Protein AF-A0A942LE30-F1 (afdb_monomer_lite)

Foldseek 3Di:
DLVLVLVVVVQVVCQQPQDPVRDHNDRCNVVSCVVVVHDPVRVVVVVVVVVVPPVSVVVSVVSSVVVNVVVVVVVVVVVVVVVVVVVVVVVVVPDDPDDPDPPPDDDPPPDDD

Structure (mmCIF, N/CA/C/O backbone):
data_AF-A0A942LE30-F1
#
_entry.id   AF-A0A942LE30-F1
#
loop_
_atom_site.group_PDB
_atom_site.id
_atom_site.type_symbol
_atom_site.label_atom_id
_atom_site.label_alt_id
_atom_site.label_comp_id
_atom_site.label_asym_id
_atom_site.label_entity_id
_atom_site.label_seq_id
_atom_site.pdbx_PDB_ins_code
_atom_site.Cartn_x
_atom_site.Cartn_y
_atom_site.Cartn_z
_atom_site.occupancy
_atom_site.B_iso_or_equiv
_atom_site.auth_seq_id
_atom_site.auth_comp_id
_atom_site.auth_asym_id
_atom_site.auth_atom_id
_atom_site.pdbx_PDB_model_num
ATOM 1 N N . MET A 1 1 ? 3.021 1.577 -11.793 1.00 94.12 1 MET A N 1
ATOM 2 C CA . MET A 1 1 ? 4.030 1.083 -10.826 1.00 94.12 1 MET A CA 1
ATOM 3 C C . MET A 1 1 ? 3.800 1.600 -9.405 1.00 94.12 1 MET A C 1
ATOM 5 O O . MET A 1 1 ? 3.646 0.780 -8.513 1.00 94.12 1 MET A O 1
ATOM 9 N N . ALA A 1 2 ? 3.731 2.919 -9.168 1.00 96.88 2 ALA A N 1
ATOM 10 C CA . ALA A 1 2 ? 3.576 3.471 -7.811 1.00 96.88 2 ALA A CA 1
ATOM 11 C C . ALA A 1 2 ? 2.352 2.931 -7.036 1.00 96.88 2 ALA A C 1
ATOM 13 O O . ALA A 1 2 ? 2.443 2.710 -5.831 1.00 96.88 2 ALA A O 1
ATOM 14 N N . ASP A 1 3 ? 1.212 2.699 -7.699 1.00 97.25 3 ASP A N 1
ATOM 15 C CA . ASP A 1 3 ? 0.020 2.110 -7.058 1.00 97.25 3 ASP A CA 1
ATOM 16 C C . ASP A 1 3 ? 0.282 0.689 -6.550 1.00 97.25 3 ASP A C 1
ATOM 18 O O . ASP A 1 3 ? 0.012 0.396 -5.388 1.00 97.25 3 ASP A O 1
ATOM 22 N N . ILE A 1 4 ? 0.887 -0.151 -7.396 1.00 97.38 4 ILE A N 1
ATOM 23 C CA . ILE A 1 4 ? 1.247 -1.536 -7.071 1.00 97.38 4 ILE A CA 1
ATOM 24 C C . ILE A 1 4 ? 2.187 -1.557 -5.866 1.00 97.38 4 ILE A C 1
ATOM 26 O O . ILE A 1 4 ? 1.895 -2.222 -4.879 1.00 97.38 4 ILE A O 1
ATOM 30 N N . LEU A 1 5 ? 3.275 -0.778 -5.904 1.00 97.69 5 LEU A N 1
ATOM 31 C CA . LEU A 1 5 ? 4.241 -0.723 -4.803 1.00 97.69 5 LEU A CA 1
ATOM 32 C C . LEU A 1 5 ? 3.601 -0.239 -3.498 1.00 97.69 5 LEU A C 1
ATOM 34 O O . LEU A 1 5 ? 3.871 -0.805 -2.445 1.00 97.69 5 LEU A O 1
ATOM 38 N N . THR A 1 6 ? 2.724 0.768 -3.559 1.00 98.25 6 THR A N 1
ATOM 39 C CA . THR A 1 6 ? 2.018 1.271 -2.369 1.00 98.25 6 THR A CA 1
ATOM 40 C C . THR A 1 6 ? 1.195 0.156 -1.718 1.00 98.25 6 THR A C 1
ATOM 42 O O . THR A 1 6 ? 1.289 -0.049 -0.510 1.00 98.25 6 THR A O 1
ATOM 45 N N . ASP A 1 7 ? 0.429 -0.596 -2.512 1.00 98.06 7 ASP A N 1
ATOM 46 C CA . ASP A 1 7 ? -0.375 -1.711 -2.004 1.00 98.06 7 ASP A CA 1
ATOM 47 C C . ASP A 1 7 ? 0.490 -2.882 -1.511 1.00 98.06 7 ASP A C 1
ATOM 49 O O . ASP A 1 7 ? 0.160 -3.485 -0.491 1.00 98.06 7 ASP A O 1
ATOM 53 N N . MET A 1 8 ? 1.618 -3.171 -2.170 1.00 97.56 8 MET A N 1
ATOM 54 C CA . MET A 1 8 ? 2.583 -4.178 -1.706 1.00 97.56 8 MET A CA 1
ATOM 55 C C . MET A 1 8 ? 3.175 -3.823 -0.338 1.00 97.56 8 MET A C 1
ATOM 57 O O . MET A 1 8 ? 3.236 -4.679 0.540 1.00 97.56 8 MET A O 1
ATOM 61 N N . TYR A 1 9 ? 3.561 -2.562 -0.112 1.00 97.50 9 TYR A N 1
ATOM 62 C CA . TYR A 1 9 ? 4.061 -2.124 1.198 1.00 97.50 9 TYR A CA 1
ATOM 63 C C . TYR A 1 9 ? 2.996 -2.234 2.293 1.00 97.50 9 TYR A C 1
ATOM 65 O O . TYR A 1 9 ? 3.309 -2.604 3.426 1.00 97.50 9 TYR A O 1
ATOM 73 N N . ILE A 1 10 ? 1.733 -1.947 1.966 1.00 97.06 10 ILE A N 1
ATOM 74 C CA . ILE A 1 10 ? 0.614 -2.128 2.898 1.00 97.06 10 ILE A CA 1
ATOM 75 C C . ILE A 1 10 ? 0.416 -3.616 3.213 1.00 97.06 10 ILE A C 1
ATOM 77 O O . ILE A 1 10 ? 0.265 -3.969 4.382 1.00 97.06 10 ILE A O 1
ATOM 81 N N . ALA A 1 11 ? 0.443 -4.480 2.195 1.00 96.81 11 ALA A N 1
ATOM 82 C CA . ALA A 1 11 ? 0.317 -5.927 2.346 1.00 96.81 11 ALA A CA 1
ATOM 83 C C . ALA A 1 11 ? 1.429 -6.509 3.234 1.00 96.81 11 ALA A C 1
ATOM 85 O O . ALA A 1 11 ? 1.139 -7.260 4.168 1.00 96.81 11 ALA A O 1
ATOM 86 N N . GLU A 1 12 ? 2.679 -6.101 3.006 1.00 95.75 12 GLU A N 1
ATOM 87 C CA . GLU A 1 12 ? 3.822 -6.544 3.807 1.00 95.75 12 GLU A CA 1
ATOM 88 C C . GLU A 1 12 ? 3.728 -6.041 5.256 1.00 95.75 12 GLU A C 1
ATOM 90 O O . GLU A 1 12 ? 3.902 -6.811 6.199 1.00 95.75 12 GLU A O 1
ATOM 95 N N . GLY A 1 13 ? 3.359 -4.773 5.469 1.00 93.81 13 GLY A N 1
ATOM 96 C CA . GLY A 1 13 ? 3.164 -4.228 6.817 1.00 93.81 13 GLY A CA 1
ATOM 97 C C . GLY A 1 13 ? 2.039 -4.928 7.592 1.00 93.81 13 GLY A C 1
ATOM 98 O O . GLY A 1 13 ? 2.181 -5.217 8.787 1.00 93.81 13 GLY A O 1
ATOM 99 N N . ALA A 1 14 ? 0.940 -5.261 6.908 1.00 94.31 14 ALA A N 1
ATOM 100 C CA . ALA A 1 14 ? -0.220 -5.935 7.492 1.00 94.31 14 ALA A CA 1
ATOM 101 C C . ALA A 1 14 ? 0.098 -7.350 7.996 1.00 94.31 14 ALA A C 1
ATOM 103 O O . ALA A 1 14 ? -0.546 -7.828 8.930 1.00 94.31 14 ALA A O 1
ATOM 104 N N . ARG A 1 15 ? 1.121 -8.003 7.439 1.00 93.56 15 ARG A N 1
ATOM 105 C CA . ARG A 1 15 ? 1.536 -9.369 7.784 1.00 93.56 15 ARG A CA 1
ATOM 106 C C . ARG A 1 15 ? 1.912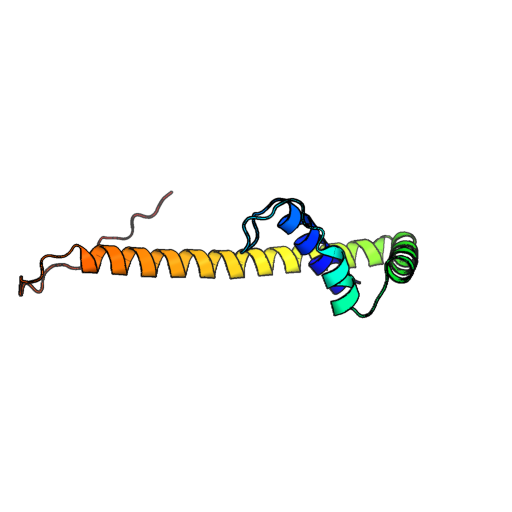 -9.540 9.263 1.00 93.56 15 ARG A C 1
ATOM 108 O O . ARG A 1 15 ? 1.738 -10.616 9.835 1.00 93.56 15 ARG A O 1
ATOM 115 N N . SER A 1 16 ? 2.384 -8.471 9.906 1.00 90.62 16 SER A N 1
ATOM 116 C CA . SER A 1 16 ? 2.763 -8.454 11.330 1.00 90.62 16 SER A CA 1
ATOM 117 C C . SER A 1 16 ? 1.584 -8.245 12.305 1.00 90.62 16 SER A C 1
ATOM 119 O O . SER A 1 16 ? 1.710 -8.492 13.516 1.00 90.62 16 SER A O 1
ATOM 121 N N . VAL A 1 17 ? 0.427 -7.821 11.789 1.00 91.50 17 VAL A N 1
ATOM 122 C CA . VAL A 1 17 ? -0.754 -7.406 12.559 1.00 91.50 17 VAL A CA 1
ATOM 123 C C . VAL A 1 17 ? -1.816 -8.506 12.535 1.00 91.50 17 VAL A C 1
ATOM 125 O O . VAL A 1 17 ? -2.003 -9.184 11.529 1.00 91.50 17 VAL A O 1
ATOM 128 N N . ASN A 1 18 ? -2.526 -8.684 13.653 1.00 93.06 18 ASN A N 1
ATOM 129 C CA . ASN A 1 18 ? -3.655 -9.610 13.716 1.00 93.06 18 ASN A CA 1
ATOM 130 C C . ASN A 1 18 ? -4.767 -9.151 12.769 1.00 93.06 18 ASN A C 1
ATOM 132 O O . ASN A 1 18 ? -5.234 -8.012 12.861 1.00 93.06 18 ASN A O 1
ATOM 136 N N . ASN A 1 19 ? -5.240 -10.048 11.911 1.00 92.44 19 ASN A N 1
ATOM 137 C CA . ASN A 1 19 ? -6.443 -9.785 11.130 1.00 92.44 19 ASN A CA 1
ATOM 138 C C . ASN A 1 19 ? -7.716 -9.969 11.983 1.00 92.44 19 ASN A C 1
ATOM 140 O O . ASN A 1 19 ? -7.665 -10.262 13.180 1.00 92.44 19 ASN A O 1
ATOM 144 N N . LYS A 1 20 ? -8.891 -9.810 11.362 1.00 92.56 20 LYS A N 1
ATOM 145 C CA . LYS A 1 20 ? -10.191 -9.974 12.043 1.00 92.56 20 LYS A CA 1
ATOM 146 C C . LYS A 1 20 ? -10.416 -11.385 12.608 1.00 92.56 20 LYS A C 1
ATOM 148 O O . LYS A 1 20 ? -11.219 -11.535 13.521 1.00 92.56 20 LYS A O 1
ATOM 153 N N . ASN A 1 21 ? -9.696 -12.378 12.091 1.00 93.81 21 ASN A N 1
ATOM 154 C CA . ASN A 1 21 ? -9.730 -13.772 12.526 1.00 93.81 21 ASN A CA 1
ATOM 155 C C . ASN A 1 21 ? -8.617 -14.096 13.541 1.00 93.81 21 ASN A C 1
ATOM 157 O O . ASN A 1 21 ? -8.447 -15.256 13.897 1.00 93.81 21 ASN A O 1
ATOM 161 N N . LEU A 1 22 ? -7.871 -13.087 14.019 1.00 92.94 22 LEU A N 1
ATOM 162 C CA . LEU A 1 22 ? -6.722 -13.223 14.928 1.00 92.94 22 LEU A CA 1
ATOM 163 C C . LEU A 1 22 ? -5.530 -13.991 14.333 1.00 92.94 22 LEU A C 1
ATOM 165 O O . LEU A 1 22 ? -4.664 -14.470 15.065 1.00 92.94 22 LEU A O 1
ATOM 169 N N . GLU A 1 23 ? -5.452 -14.068 13.008 1.00 93.06 23 GLU A N 1
ATOM 170 C CA . GLU A 1 23 ? -4.339 -14.696 12.303 1.00 93.06 23 GLU A CA 1
ATOM 171 C C . GLU A 1 23 ? -3.198 -13.691 12.104 1.00 93.06 23 GLU A C 1
ATOM 173 O O . GLU A 1 23 ? -3.426 -12.492 11.910 1.00 93.06 23 GLU A O 1
ATOM 178 N N . ARG A 1 24 ? -1.961 -14.198 12.126 1.00 90.56 24 ARG A N 1
ATOM 179 C CA . ARG A 1 24 ? -0.719 -13.445 11.881 1.00 90.56 24 ARG A CA 1
ATOM 180 C C . ARG A 1 24 ? 0.072 -14.102 10.766 1.00 90.56 24 ARG A C 1
ATOM 182 O O . ARG A 1 24 ? -0.128 -15.279 10.483 1.00 90.56 24 ARG A O 1
ATOM 189 N N . LEU A 1 25 ? 1.014 -13.357 10.189 1.00 91.81 25 LEU A N 1
ATOM 190 C CA . LEU A 1 25 ? 1.919 -13.834 9.139 1.00 91.81 25 LEU A CA 1
ATOM 191 C C . LEU A 1 25 ? 1.201 -14.284 7.856 1.00 91.81 25 LEU A C 1
ATOM 193 O O . LEU A 1 25 ? 1.796 -14.978 7.034 1.00 91.81 25 LEU A O 1
ATOM 197 N N . VAL A 1 26 ? -0.049 -13.848 7.671 1.00 94.12 26 VAL A N 1
ATOM 198 C CA . VAL A 1 26 ? -0.840 -14.088 6.461 1.00 94.12 26 VAL A CA 1
ATOM 199 C C . VAL A 1 26 ? -0.213 -13.334 5.294 1.00 94.12 26 VAL A C 1
ATOM 201 O O . VAL A 1 26 ? 0.067 -12.140 5.402 1.00 94.12 26 VAL A O 1
ATOM 204 N N . ASP A 1 27 ? 0.010 -14.035 4.186 1.00 94.81 27 ASP A N 1
ATOM 205 C CA . ASP A 1 27 ? 0.486 -13.420 2.954 1.00 94.81 27 ASP A CA 1
ATOM 206 C C . ASP A 1 27 ? -0.668 -12.726 2.219 1.00 94.81 27 ASP A C 1
ATOM 208 O O . ASP A 1 27 ? -1.631 -13.363 1.790 1.00 94.81 27 ASP A O 1
ATOM 212 N N . TYR A 1 28 ? -0.558 -11.406 2.082 1.00 96.56 28 TYR A N 1
ATOM 213 C CA . TYR A 1 28 ? -1.535 -10.567 1.391 1.00 96.56 28 TYR A CA 1
ATOM 214 C C . TYR A 1 28 ? -1.096 -10.170 -0.024 1.00 96.56 28 TYR A C 1
ATOM 216 O O . TYR A 1 28 ? -1.867 -9.518 -0.730 1.00 96.56 28 TYR A O 1
ATOM 224 N N . MET A 1 29 ? 0.095 -10.575 -0.477 1.00 96.56 29 MET A N 1
ATOM 225 C CA . MET A 1 29 ? 0.568 -10.309 -1.840 1.00 96.56 29 MET A CA 1
ATOM 226 C C . MET A 1 29 ? -0.382 -10.827 -2.932 1.00 96.56 29 MET A C 1
ATOM 228 O O . MET A 1 29 ? -0.603 -10.087 -3.895 1.00 96.56 29 MET A O 1
ATOM 232 N N . PRO A 1 30 ? -1.032 -12.006 -2.791 1.00 97.00 30 PRO A N 1
ATOM 233 C CA . PRO A 1 30 ? -2.026 -12.460 -3.764 1.00 97.00 30 PRO A CA 1
ATOM 234 C C . PRO A 1 30 ? -3.173 -11.464 -3.983 1.00 97.00 30 PRO A C 1
ATOM 236 O O . PRO A 1 30 ? -3.611 -11.287 -5.116 1.00 97.00 30 PRO A O 1
ATOM 239 N N . LEU A 1 31 ? -3.609 -10.751 -2.937 1.00 97.00 31 LEU A N 1
ATOM 240 C CA . LEU A 1 31 ? -4.665 -9.736 -3.054 1.00 97.00 31 LEU A CA 1
ATOM 241 C C . LEU A 1 31 ? -4.201 -8.515 -3.854 1.00 97.00 31 LEU A C 1
ATOM 243 O O . LEU A 1 31 ? -4.996 -7.882 -4.548 1.00 97.00 31 LEU A O 1
ATOM 247 N N . VAL A 1 32 ? -2.915 -8.168 -3.760 1.00 98.00 32 VAL A N 1
ATOM 248 C CA . VAL A 1 32 ? -2.328 -7.072 -4.540 1.00 98.00 32 VAL A CA 1
ATOM 249 C C . VAL A 1 32 ? -2.282 -7.450 -6.018 1.00 98.00 32 VAL A C 1
ATOM 251 O O . VAL A 1 32 ? -2.692 -6.661 -6.867 1.00 98.00 32 VAL A O 1
ATOM 254 N N . TYR A 1 33 ? -1.835 -8.667 -6.322 1.00 98.00 33 TYR A N 1
ATOM 255 C CA . TYR A 1 33 ? -1.804 -9.202 -7.682 1.00 98.00 33 TYR A CA 1
ATOM 256 C C . TYR A 1 33 ? -3.197 -9.256 -8.313 1.00 98.00 33 TYR A C 1
ATOM 258 O O . TY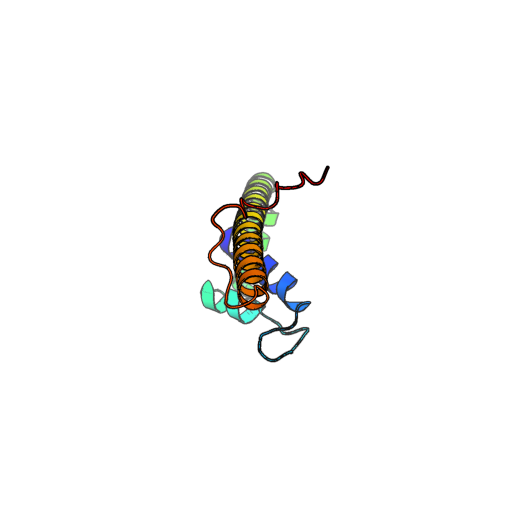R A 1 33 ? -3.391 -8.734 -9.411 1.00 98.00 33 TYR A O 1
ATOM 266 N N . GLU A 1 34 ? -4.187 -9.769 -7.580 1.00 98.19 34 GLU A N 1
ATOM 267 C CA . GLU A 1 34 ? -5.584 -9.795 -8.018 1.00 98.19 34 GLU A CA 1
ATOM 268 C C . GLU A 1 34 ? -6.127 -8.384 -8.290 1.00 98.19 34 GLU A C 1
ATOM 270 O O . GLU A 1 34 ? -6.684 -8.125 -9.358 1.00 98.19 34 GLU A O 1
ATOM 275 N N . LYS A 1 35 ? -5.906 -7.439 -7.364 1.00 98.25 35 LYS A N 1
ATOM 276 C CA . LYS A 1 35 ? -6.370 -6.048 -7.492 1.00 98.25 35 LYS A CA 1
ATOM 277 C C . LYS A 1 35 ? -5.816 -5.352 -8.737 1.00 98.25 35 LYS A C 1
ATOM 279 O O . LYS A 1 35 ? -6.539 -4.588 -9.375 1.00 98.25 35 LYS A O 1
ATOM 284 N N . HIS A 1 36 ? -4.543 -5.580 -9.055 1.00 97.69 36 HIS A N 1
ATOM 285 C CA . HIS A 1 36 ? -3.858 -4.934 -10.181 1.00 97.69 36 HIS A CA 1
ATOM 286 C C . HIS A 1 36 ? -3.891 -5.754 -11.473 1.00 97.69 36 HIS A C 1
ATOM 288 O O . HIS A 1 36 ? -3.391 -5.273 -12.484 1.00 97.69 36 HIS A O 1
ATOM 294 N N . GLN A 1 37 ? -4.499 -6.945 -11.459 1.00 97.81 37 GLN A N 1
ATOM 295 C CA . GLN A 1 37 ? -4.573 -7.864 -12.603 1.00 97.81 37 GLN A CA 1
ATOM 296 C C . GLN A 1 37 ? -3.191 -8.219 -13.175 1.00 97.81 37 GLN A C 1
ATOM 298 O O . GLN A 1 37 ? -3.015 -8.348 -14.385 1.00 97.81 37 GLN A O 1
ATOM 303 N N . ILE A 1 38 ? -2.209 -8.373 -12.288 1.00 97.31 38 ILE A N 1
ATOM 304 C CA . ILE A 1 38 ? -0.840 -8.773 -12.624 1.00 97.31 38 ILE A CA 1
ATOM 305 C C . ILE A 1 38 ? -0.487 -10.056 -11.881 1.00 97.31 38 ILE A C 1
ATOM 307 O O . ILE A 1 38 ? -1.128 -10.410 -10.896 1.00 97.31 38 ILE A O 1
ATOM 311 N N . ASP A 1 39 ? 0.580 -10.713 -12.307 1.00 97.31 39 ASP A N 1
ATOM 312 C CA . ASP A 1 39 ? 1.209 -11.796 -11.558 1.00 97.31 39 ASP A CA 1
ATOM 313 C C . ASP A 1 39 ? 2.621 -11.400 -11.086 1.00 97.31 39 ASP A C 1
ATOM 315 O O . ASP A 1 39 ? 3.106 -10.284 -11.310 1.00 97.31 39 ASP A O 1
ATOM 319 N N . SER A 1 40 ? 3.283 -12.323 -10.390 1.00 96.25 40 SER A N 1
ATOM 320 C CA . SER A 1 40 ? 4.632 -12.112 -9.865 1.00 96.25 40 SER A CA 1
ATOM 321 C C . SER A 1 40 ? 5.689 -11.950 -10.961 1.00 96.25 40 SER A C 1
ATOM 323 O O . SER A 1 40 ? 6.657 -11.217 -10.751 1.00 96.25 40 SER A O 1
ATOM 325 N N . VAL A 1 41 ? 5.509 -12.584 -12.125 1.00 97.56 41 VAL A N 1
ATOM 326 C CA . VAL A 1 41 ? 6.440 -12.506 -13.260 1.00 97.56 41 VAL A CA 1
ATOM 327 C C . VAL A 1 41 ? 6.324 -11.141 -13.928 1.00 97.56 41 VAL A C 1
ATOM 329 O O . VAL A 1 41 ? 7.324 -10.438 -14.055 1.00 97.56 41 VAL A O 1
ATOM 332 N N . GLN A 1 42 ? 5.103 -10.705 -14.239 1.00 96.44 42 GLN A N 1
ATOM 333 C CA . GLN A 1 42 ? 4.818 -9.377 -14.786 1.00 96.44 42 GLN A CA 1
ATOM 334 C C . GLN A 1 42 ? 5.327 -8.262 -13.862 1.00 96.44 42 GLN A C 1
ATOM 336 O O . GLN A 1 42 ? 5.890 -7.261 -14.323 1.00 96.44 42 GLN A O 1
ATOM 341 N N . PHE A 1 43 ? 5.171 -8.434 -12.542 1.00 96.75 43 PHE A N 1
ATOM 342 C CA . PHE A 1 43 ? 5.749 -7.509 -11.573 1.00 96.75 43 PHE A CA 1
ATOM 343 C C . PHE A 1 43 ? 7.279 -7.507 -11.631 1.00 96.75 43 PHE A C 1
ATOM 345 O O . PHE A 1 43 ? 7.872 -6.430 -11.673 1.00 96.75 43 PHE A O 1
ATOM 352 N N . ALA A 1 44 ? 7.924 -8.676 -11.642 1.00 96.75 44 ALA A N 1
ATOM 353 C CA . ALA A 1 44 ? 9.381 -8.778 -11.678 1.00 96.75 44 ALA A CA 1
ATOM 354 C C . ALA A 1 44 ? 9.974 -8.124 -12.937 1.00 96.75 44 ALA A C 1
ATOM 356 O O . ALA A 1 44 ? 10.950 -7.380 -12.832 1.00 96.75 44 ALA A O 1
ATOM 357 N N . GLU A 1 45 ? 9.353 -8.329 -14.098 1.00 96.38 45 GLU A N 1
ATOM 358 C CA . GLU A 1 45 ? 9.747 -7.698 -15.363 1.00 96.38 45 GLU A CA 1
ATOM 359 C C . GLU A 1 45 ? 9.590 -6.174 -15.315 1.00 96.38 45 GLU A C 1
ATOM 361 O O . GLU A 1 45 ? 10.514 -5.435 -15.663 1.00 96.38 45 GLU A O 1
ATOM 366 N N . SER A 1 46 ? 8.451 -5.688 -14.813 1.00 94.75 46 SER A N 1
ATOM 367 C CA . SER A 1 46 ? 8.207 -4.251 -14.642 1.00 94.75 46 SER A CA 1
ATOM 368 C C . SER A 1 46 ? 9.204 -3.627 -13.664 1.00 94.75 46 SER A C 1
ATOM 370 O O . SER A 1 46 ? 9.774 -2.569 -13.926 1.00 94.75 46 SER A O 1
ATOM 372 N N . ASN A 1 47 ? 9.448 -4.297 -12.538 1.00 94.69 47 ASN A N 1
ATOM 373 C CA . ASN A 1 47 ? 10.413 -3.876 -11.533 1.00 94.69 47 ASN A CA 1
ATOM 374 C C . ASN A 1 47 ? 11.828 -3.815 -12.120 1.00 94.69 47 ASN A C 1
ATOM 376 O O . ASN A 1 47 ? 12.542 -2.839 -11.908 1.00 94.69 47 ASN A O 1
ATOM 380 N N . PHE A 1 48 ? 12.226 -4.816 -12.906 1.00 95.38 48 PHE A N 1
ATOM 381 C CA . PHE A 1 48 ? 13.502 -4.812 -13.615 1.00 95.38 48 PHE A CA 1
ATOM 382 C C . PHE A 1 48 ? 13.611 -3.629 -14.585 1.00 95.38 48 PHE A C 1
ATOM 384 O O . PHE A 1 48 ? 14.603 -2.903 -14.540 1.00 95.38 48 PHE A O 1
ATOM 391 N N . TYR A 1 49 ? 12.578 -3.374 -15.395 1.00 94.31 49 TYR A N 1
ATOM 392 C CA . TYR A 1 49 ? 12.550 -2.244 -16.326 1.00 94.31 49 TYR A CA 1
ATOM 393 C C . TYR A 1 49 ? 12.812 -0.908 -15.619 1.00 94.31 49 TYR A C 1
ATOM 395 O O . TYR A 1 49 ? 13.702 -0.163 -16.035 1.00 94.31 49 TYR A O 1
ATOM 403 N N . TYR A 1 50 ? 12.105 -0.620 -14.522 1.00 92.19 50 TYR A N 1
ATOM 404 C CA . TYR A 1 50 ? 12.301 0.638 -13.799 1.00 92.19 50 TYR A CA 1
ATOM 405 C C . TYR A 1 50 ? 13.618 0.685 -13.011 1.00 92.19 50 TYR A C 1
ATOM 407 O O . TYR A 1 50 ? 14.230 1.745 -12.954 1.00 92.19 50 TYR A O 1
ATOM 415 N N . ASN A 1 51 ? 14.131 -0.439 -12.500 1.00 89.44 51 ASN A N 1
ATOM 416 C CA . ASN A 1 51 ? 15.445 -0.477 -11.838 1.00 89.44 51 ASN A CA 1
ATOM 417 C C . ASN A 1 51 ? 16.601 -0.051 -12.758 1.00 89.44 51 ASN A C 1
ATOM 419 O O . ASN A 1 51 ? 17.607 0.466 -12.279 1.00 89.44 51 ASN A O 1
ATOM 423 N N . THR A 1 52 ? 16.470 -0.232 -14.077 1.00 94.44 52 THR A N 1
ATOM 424 C CA . THR A 1 52 ? 17.475 0.256 -15.042 1.00 94.44 52 THR A CA 1
ATOM 425 C C . THR A 1 52 ? 17.413 1.770 -15.283 1.00 94.44 52 THR A C 1
ATOM 427 O O . THR A 1 52 ? 18.313 2.326 -15.911 1.00 94.44 52 THR A O 1
ATOM 430 N N . ARG A 1 53 ? 16.373 2.451 -14.781 1.00 94.81 53 ARG A N 1
ATOM 431 C CA . ARG A 1 53 ? 16.113 3.887 -14.959 1.00 94.81 53 ARG A CA 1
ATOM 432 C C . ARG A 1 53 ? 15.974 4.567 -13.605 1.00 94.81 53 ARG A C 1
ATOM 434 O O . ARG A 1 53 ? 14.874 4.789 -13.107 1.00 94.81 53 ARG A O 1
ATOM 441 N N . ILE A 1 54 ? 17.121 4.887 -13.018 1.00 92.94 54 ILE A N 1
ATOM 442 C CA . ILE A 1 54 ? 17.225 5.347 -11.630 1.00 92.94 54 ILE A CA 1
ATOM 443 C C . ILE A 1 54 ? 16.347 6.580 -11.369 1.00 92.94 54 ILE A C 1
ATOM 445 O O . ILE A 1 54 ? 15.590 6.567 -10.403 1.00 92.94 54 ILE A O 1
ATOM 449 N N . ASP A 1 55 ? 16.377 7.590 -12.243 1.00 96.25 55 ASP A N 1
ATOM 450 C CA . ASP A 1 55 ? 15.614 8.835 -12.056 1.00 96.25 55 ASP A CA 1
ATOM 451 C C . ASP A 1 55 ? 14.091 8.590 -12.050 1.00 96.25 55 ASP A C 1
ATOM 453 O O . ASP A 1 55 ? 13.370 9.079 -11.175 1.00 96.25 55 ASP A O 1
ATOM 457 N N . ASP A 1 56 ? 13.600 7.771 -12.989 1.00 94.25 56 ASP A N 1
ATOM 458 C CA . ASP A 1 56 ? 12.187 7.372 -13.060 1.00 94.25 56 ASP A CA 1
ATOM 459 C C . ASP A 1 56 ? 11.783 6.597 -11.797 1.00 94.25 56 ASP A C 1
ATOM 461 O O . ASP A 1 56 ? 10.696 6.784 -11.240 1.00 94.25 56 ASP A O 1
ATOM 465 N N . TYR A 1 57 ? 12.667 5.717 -11.330 1.00 95.06 57 TYR A N 1
ATOM 466 C CA . TYR A 1 57 ? 12.410 4.873 -10.174 1.00 95.06 57 TYR A CA 1
ATOM 467 C C . TYR A 1 57 ? 12.426 5.657 -8.859 1.00 95.06 57 TYR A C 1
ATOM 469 O O . TYR A 1 57 ? 11.576 5.438 -7.994 1.00 95.06 57 TYR A O 1
ATOM 477 N N . GLU A 1 58 ? 13.317 6.640 -8.733 1.00 96.38 58 GLU A N 1
ATOM 478 C CA . GLU A 1 58 ? 13.331 7.577 -7.612 1.00 96.38 58 GLU A CA 1
ATOM 479 C C . GLU A 1 58 ? 12.020 8.374 -7.548 1.00 96.38 58 GLU A C 1
ATOM 481 O O . GLU A 1 58 ? 11.421 8.506 -6.476 1.00 96.38 58 GLU A O 1
ATOM 486 N N . ALA A 1 59 ? 11.527 8.862 -8.691 1.00 97.06 59 ALA A N 1
ATOM 487 C CA . ALA A 1 59 ? 10.244 9.558 -8.760 1.00 97.06 59 ALA A CA 1
ATOM 488 C C . ALA A 1 59 ? 9.081 8.653 -8.315 1.00 97.06 59 ALA A C 1
ATOM 490 O O . ALA A 1 59 ? 8.233 9.079 -7.524 1.00 97.06 59 ALA A O 1
ATOM 491 N N . ILE A 1 60 ? 9.071 7.388 -8.750 1.00 97.12 60 ILE A N 1
ATOM 492 C CA . ILE A 1 60 ? 8.080 6.393 -8.315 1.00 97.12 60 ILE A CA 1
ATOM 493 C C . ILE A 1 60 ? 8.124 6.209 -6.793 1.00 97.12 60 ILE A C 1
ATOM 495 O O . ILE A 1 60 ? 7.073 6.256 -6.151 1.00 97.12 60 ILE A O 1
ATOM 499 N N . TYR A 1 61 ? 9.305 6.047 -6.193 1.00 96.62 61 TYR A N 1
ATOM 500 C CA . TYR A 1 61 ? 9.420 5.887 -4.741 1.00 96.62 61 TYR A CA 1
ATOM 501 C C . TYR A 1 61 ? 8.992 7.126 -3.959 1.00 96.62 61 TYR A C 1
ATOM 503 O O . TYR A 1 61 ? 8.315 6.988 -2.940 1.00 96.62 61 TYR A O 1
ATOM 511 N N . LYS A 1 62 ? 9.303 8.332 -4.447 1.00 98.12 62 LYS A N 1
ATOM 512 C CA . LYS A 1 62 ? 8.804 9.581 -3.844 1.00 98.12 62 LYS A CA 1
ATOM 513 C C . LYS A 1 62 ? 7.275 9.625 -3.839 1.00 98.12 62 LYS A C 1
ATOM 515 O O . LYS A 1 62 ? 6.673 9.996 -2.831 1.00 98.12 62 LYS A O 1
ATOM 520 N N . MET A 1 63 ? 6.634 9.190 -4.927 1.00 98.19 63 MET A N 1
ATOM 521 C CA . MET A 1 63 ? 5.172 9.088 -4.988 1.00 98.19 63 MET A CA 1
ATOM 522 C C . MET A 1 63 ? 4.621 8.049 -4.002 1.00 98.19 63 MET A C 1
ATOM 524 O O . MET A 1 63 ? 3.600 8.303 -3.361 1.00 98.19 63 MET A O 1
ATOM 528 N N . VAL A 1 64 ? 5.276 6.890 -3.872 1.00 98.38 64 VAL A N 1
ATOM 529 C CA . VAL A 1 64 ? 4.892 5.840 -2.911 1.00 98.38 64 VAL A CA 1
ATOM 530 C C . VAL A 1 64 ? 4.980 6.362 -1.475 1.00 98.38 64 VAL A C 1
ATOM 532 O O . VAL A 1 64 ? 4.003 6.260 -0.734 1.00 98.38 64 VAL A O 1
ATOM 535 N N . ASP A 1 65 ? 6.097 6.988 -1.100 1.00 98.25 65 ASP A N 1
ATOM 536 C CA . ASP A 1 65 ? 6.295 7.581 0.230 1.00 98.25 65 ASP A CA 1
ATOM 537 C C . ASP A 1 65 ? 5.213 8.624 0.550 1.00 98.25 65 ASP A C 1
ATOM 539 O O . ASP A 1 65 ? 4.556 8.557 1.594 1.00 98.25 65 ASP A O 1
ATOM 543 N N . GLN A 1 66 ? 4.941 9.539 -0.386 1.00 98.44 66 GLN A N 1
ATOM 544 C CA . GLN A 1 66 ? 3.905 10.553 -0.205 1.00 98.44 66 GLN A CA 1
ATOM 545 C C . GLN A 1 66 ? 2.515 9.929 -0.005 1.00 98.44 66 GLN A C 1
ATOM 547 O O . GLN A 1 66 ? 1.747 10.368 0.854 1.00 98.44 66 GLN A O 1
ATOM 552 N N . ARG A 1 67 ? 2.176 8.880 -0.762 1.00 98.25 67 ARG A N 1
ATOM 553 C CA . ARG A 1 67 ? 0.895 8.172 -0.623 1.00 98.25 67 ARG A CA 1
ATOM 554 C C . ARG A 1 67 ? 0.776 7.459 0.716 1.00 98.25 67 ARG A C 1
ATOM 556 O O . ARG A 1 67 ? -0.270 7.575 1.353 1.00 98.25 67 ARG A O 1
ATOM 563 N N . LEU A 1 68 ? 1.828 6.775 1.162 1.00 98.12 68 LEU A N 1
ATOM 564 C CA . LEU A 1 68 ? 1.847 6.104 2.462 1.00 98.12 68 LEU A CA 1
ATOM 565 C C . LEU A 1 68 ? 1.688 7.112 3.609 1.00 98.12 68 LEU A C 1
ATOM 567 O O . LEU A 1 68 ? 0.864 6.891 4.495 1.00 98.12 68 LEU A O 1
ATOM 571 N N . LYS A 1 69 ? 2.374 8.261 3.553 1.00 98.19 69 LYS A N 1
ATOM 572 C CA . LYS A 1 69 ? 2.210 9.358 4.528 1.00 98.19 69 LYS A CA 1
ATOM 573 C C . LYS A 1 69 ? 0.786 9.918 4.546 1.00 98.19 69 LYS A C 1
ATOM 575 O O . LYS A 1 69 ? 0.208 10.124 5.616 1.00 98.19 69 LYS A O 1
ATOM 580 N N . ASN A 1 70 ? 0.184 10.119 3.377 1.00 98.00 70 ASN A N 1
ATOM 581 C CA . ASN A 1 70 ? -1.196 10.598 3.271 1.00 98.00 70 ASN A CA 1
ATOM 582 C C . ASN A 1 70 ? -2.207 9.576 3.813 1.00 98.00 70 ASN A C 1
ATOM 584 O O . ASN A 1 70 ? -3.160 9.944 4.498 1.00 98.00 70 ASN A O 1
ATOM 588 N N . LEU A 1 71 ? -2.005 8.284 3.539 1.00 97.31 71 LEU A N 1
ATOM 589 C CA . LEU A 1 71 ? -2.840 7.222 4.100 1.00 97.31 71 LEU A CA 1
ATOM 590 C C . LEU A 1 71 ? -2.683 7.148 5.618 1.00 97.31 71 LEU A C 1
ATOM 592 O O . LEU A 1 71 ? -3.687 7.093 6.326 1.00 97.31 71 LEU A O 1
ATOM 596 N N . HIS A 1 72 ? -1.451 7.207 6.121 1.00 96.06 72 HIS A N 1
ATOM 597 C CA . HIS A 1 72 ? -1.173 7.188 7.552 1.00 96.06 72 HIS A CA 1
ATOM 598 C C . HIS A 1 72 ? -1.879 8.338 8.279 1.00 96.06 72 HIS A C 1
ATOM 600 O O . HIS A 1 72 ? -2.656 8.088 9.195 1.00 96.06 72 HIS A O 1
ATOM 606 N N . THR A 1 73 ? -1.704 9.581 7.819 1.00 97.88 73 THR A N 1
ATOM 607 C CA . THR A 1 73 ? -2.366 10.754 8.421 1.00 97.88 73 THR A CA 1
ATOM 608 C C . THR A 1 73 ? -3.893 10.656 8.349 1.00 97.88 73 THR A C 1
ATOM 610 O O . THR A 1 73 ? -4.592 10.938 9.327 1.00 97.88 73 THR A O 1
ATOM 613 N N . LYS A 1 74 ? -4.444 10.182 7.226 1.00 97.56 74 LYS A N 1
ATOM 614 C CA . LYS A 1 74 ? -5.885 9.939 7.087 1.00 97.56 74 LYS A CA 1
ATOM 615 C C . LYS A 1 74 ? -6.397 8.931 8.119 1.00 97.56 74 LYS A C 1
ATOM 617 O O . LYS A 1 74 ? 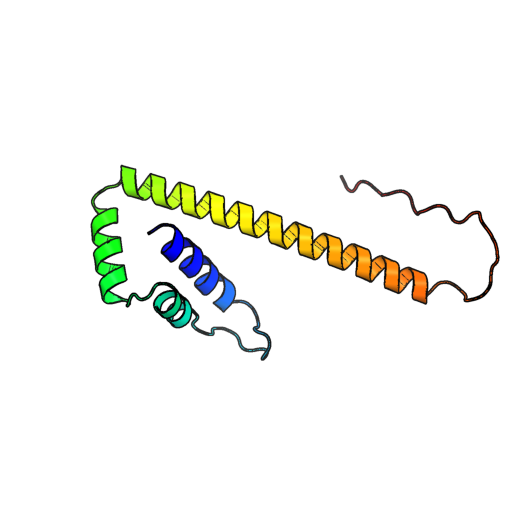-7.403 9.201 8.768 1.00 97.56 74 LYS A O 1
ATOM 622 N N . TYR A 1 75 ? -5.747 7.782 8.278 1.00 95.00 75 TYR A N 1
ATOM 623 C CA . TYR A 1 75 ? -6.217 6.763 9.220 1.00 95.00 75 TYR A CA 1
ATOM 624 C C . TYR A 1 75 ? -5.956 7.142 10.680 1.00 95.00 75 TYR A C 1
ATOM 626 O O . TYR A 1 75 ? -6.827 6.906 11.513 1.00 95.00 75 TYR A O 1
ATOM 634 N N . ASP A 1 76 ? -4.845 7.812 10.983 1.00 95.81 76 ASP A N 1
ATOM 635 C CA . ASP A 1 76 ? -4.552 8.332 12.322 1.00 95.81 76 ASP A CA 1
ATOM 636 C C . ASP A 1 76 ? -5.619 9.341 12.782 1.00 95.81 76 ASP A C 1
ATOM 638 O O . ASP A 1 76 ? -6.185 9.220 13.870 1.00 95.81 76 ASP A O 1
ATOM 642 N N . THR A 1 77 ? -6.009 10.280 11.912 1.00 95.75 77 THR A N 1
ATOM 643 C CA . THR A 1 77 ? -7.088 11.234 12.230 1.00 95.75 77 THR A CA 1
ATOM 644 C C . THR A 1 77 ? -8.445 10.553 12.429 1.00 95.75 77 THR A C 1
ATOM 646 O O . THR A 1 77 ? -9.220 10.977 13.290 1.00 95.75 77 THR A O 1
ATOM 649 N N . ILE A 1 78 ? -8.748 9.491 11.673 1.00 94.56 78 ILE A N 1
ATOM 650 C CA . ILE A 1 78 ? -9.974 8.698 11.850 1.00 94.56 78 ILE A CA 1
ATOM 651 C C . ILE A 1 78 ? -9.964 7.987 13.209 1.00 94.56 78 ILE A C 1
ATOM 653 O O . ILE A 1 78 ? -10.963 8.052 13.929 1.00 94.56 78 ILE A O 1
ATOM 657 N N . ILE A 1 79 ? -8.846 7.353 13.576 1.00 92.06 79 ILE A N 1
ATOM 658 C CA . ILE A 1 79 ? -8.685 6.641 14.852 1.00 92.06 79 ILE A CA 1
ATOM 659 C C . ILE A 1 79 ? -8.833 7.616 16.025 1.00 92.06 79 ILE A C 1
ATOM 661 O O . ILE A 1 79 ? -9.692 7.414 16.882 1.00 92.06 79 ILE A O 1
ATOM 665 N N . LYS A 1 80 ? -8.108 8.742 16.009 1.00 92.88 80 LYS A N 1
ATOM 666 C CA . LYS A 1 80 ? -8.178 9.774 17.061 1.00 92.88 80 LYS A CA 1
ATOM 667 C C . LYS A 1 80 ? -9.595 10.319 17.266 1.00 92.88 80 LYS A C 1
ATOM 669 O O . LYS A 1 80 ? -10.044 10.492 18.403 1.00 92.88 80 LYS A O 1
ATOM 674 N N . LYS A 1 81 ? -10.333 10.559 16.175 1.00 91.75 81 LYS A N 1
ATOM 675 C CA . LYS A 1 81 ? -11.739 10.997 16.235 1.00 91.75 81 LYS A CA 1
ATOM 676 C C . LYS A 1 81 ? -12.643 9.924 16.838 1.00 91.75 81 LYS A C 1
ATOM 678 O O . LYS A 1 81 ? -13.469 10.243 17.694 1.00 91.75 81 LYS A O 1
ATOM 683 N N . ALA A 1 82 ? -12.489 8.667 16.421 1.00 88.12 82 ALA A N 1
ATOM 684 C CA . ALA A 1 82 ? -13.252 7.554 16.977 1.00 88.12 82 ALA A CA 1
ATOM 685 C C . ALA A 1 82 ? -12.995 7.396 18.485 1.00 88.12 82 ALA A C 1
ATOM 687 O O . ALA A 1 82 ? -13.948 7.251 19.252 1.00 88.12 82 ALA A O 1
ATOM 688 N N . ASP A 1 83 ? -11.742 7.521 18.921 1.00 85.62 83 ASP A N 1
ATOM 689 C CA . ASP A 1 83 ? -11.366 7.449 20.333 1.00 85.62 83 ASP A CA 1
ATOM 690 C C . ASP A 1 83 ? -11.957 8.595 21.153 1.00 85.62 83 ASP A C 1
ATOM 692 O O . ASP A 1 83 ? -12.486 8.357 22.238 1.00 85.62 83 ASP A O 1
ATOM 696 N N . SER A 1 84 ? -11.954 9.828 20.635 1.00 86.12 84 SER A N 1
ATOM 697 C CA . SER A 1 84 ? -12.622 10.966 21.288 1.00 86.12 84 SER A CA 1
ATOM 698 C C . SER A 1 84 ? -14.134 10.735 21.454 1.00 86.12 84 SER A C 1
ATOM 700 O O . SER A 1 84 ? -14.699 10.919 22.538 1.00 86.12 84 SER A O 1
ATOM 702 N N . ILE A 1 85 ? -14.801 10.218 20.416 1.00 84.31 85 ILE A N 1
ATOM 703 C CA . ILE A 1 85 ? -16.230 9.875 20.471 1.00 84.31 85 ILE A CA 1
ATOM 704 C C . ILE A 1 85 ? -16.487 8.737 21.470 1.00 84.31 85 ILE A C 1
ATOM 706 O O . ILE A 1 85 ? -17.456 8.775 22.230 1.00 84.31 85 ILE A O 1
ATOM 710 N N . ASN A 1 86 ? -15.631 7.720 21.503 1.00 82.62 86 ASN A N 1
ATOM 711 C CA . ASN A 1 86 ? -15.773 6.605 22.434 1.00 82.62 86 ASN A CA 1
ATOM 712 C C . ASN A 1 86 ? -15.533 7.051 23.881 1.00 82.62 86 ASN A C 1
ATOM 714 O O . ASN A 1 86 ? -16.324 6.704 24.762 1.00 82.62 86 ASN A O 1
ATOM 718 N N . ARG A 1 87 ? -14.515 7.887 24.121 1.00 80.19 87 ARG A N 1
ATOM 719 C CA . ARG A 1 87 ? -14.256 8.518 25.421 1.00 80.19 87 ARG A CA 1
ATOM 720 C C . ARG A 1 87 ? -15.464 9.329 25.880 1.00 80.19 87 ARG A C 1
ATOM 722 O O . ARG A 1 87 ? -15.978 9.067 26.965 1.00 80.19 87 ARG A O 1
ATOM 729 N N . S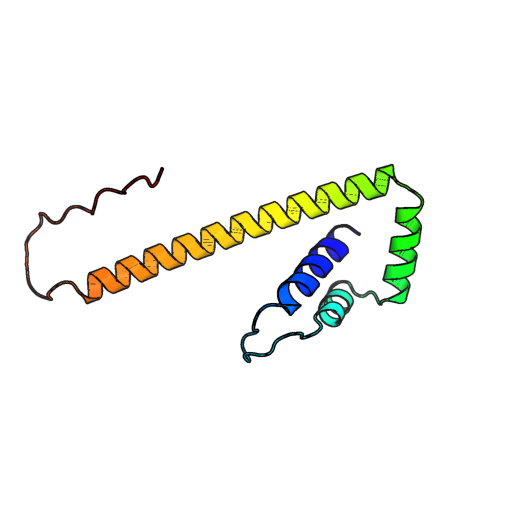ER A 1 88 ? -15.992 10.232 25.052 1.00 78.50 88 SER A N 1
ATOM 730 C CA . SER A 1 88 ? -17.164 11.050 25.414 1.00 78.50 88 SER A CA 1
ATOM 731 C C . SER A 1 88 ? -18.414 10.211 25.722 1.00 78.50 88 SER A C 1
ATOM 733 O O . SER A 1 88 ? -19.118 10.489 26.696 1.00 78.50 88 SER A O 1
ATOM 735 N N . LYS A 1 89 ? -18.665 9.125 24.975 1.00 79.31 89 LYS A N 1
ATOM 736 C CA . LYS A 1 89 ? -19.741 8.161 25.282 1.00 79.31 89 LYS A CA 1
ATOM 737 C C . LYS A 1 89 ? -19.538 7.477 26.635 1.00 79.31 89 LYS A C 1
ATOM 739 O O . LYS A 1 89 ? -20.500 7.345 27.394 1.00 79.31 89 LYS A O 1
ATOM 744 N N . LEU A 1 90 ? -18.311 7.054 26.950 1.00 74.62 90 LEU A N 1
ATOM 745 C CA . LEU A 1 90 ? -17.978 6.465 28.251 1.00 74.62 90 LEU A CA 1
ATOM 746 C C . LEU A 1 90 ? -18.177 7.475 29.389 1.00 74.62 90 LEU A C 1
ATOM 748 O O . LEU A 1 90 ? -18.800 7.119 30.388 1.00 74.62 90 LEU A O 1
ATOM 752 N N . TYR A 1 91 ? -17.732 8.726 29.224 1.00 72.94 91 TYR A N 1
ATOM 753 C CA . TYR A 1 91 ? -17.978 9.801 30.194 1.00 72.94 91 TYR A CA 1
ATOM 754 C C . TYR A 1 91 ? -19.476 10.024 30.412 1.00 72.94 91 TYR A C 1
ATOM 756 O O . TYR A 1 91 ? -19.934 9.987 31.550 1.00 72.94 91 TYR A O 1
ATOM 764 N N . ARG A 1 92 ? -20.269 10.148 29.339 1.00 70.12 92 ARG A N 1
ATOM 765 C CA . ARG A 1 92 ? -21.725 10.333 29.437 1.00 70.12 92 ARG A CA 1
ATOM 766 C C . ARG A 1 92 ? -22.430 9.164 30.126 1.00 70.12 92 ARG A C 1
ATOM 768 O O . ARG A 1 92 ? -23.370 9.391 30.876 1.00 70.12 92 ARG A O 1
ATOM 775 N N . LYS A 1 93 ? -21.976 7.924 29.909 1.00 71.38 93 LYS A N 1
ATOM 776 C CA . LYS A 1 93 ? -22.515 6.733 30.590 1.00 71.38 93 LYS A CA 1
ATOM 777 C C . LYS A 1 93 ? -22.192 6.716 32.091 1.00 71.38 93 LYS A C 1
ATOM 779 O O . LYS A 1 93 ? -22.944 6.123 32.856 1.00 71.38 93 LYS A O 1
ATOM 784 N N . ARG A 1 94 ? -21.079 7.337 32.499 1.00 70.38 94 ARG A N 1
ATOM 785 C CA . ARG A 1 94 ? -20.649 7.463 33.902 1.00 70.38 94 ARG A CA 1
ATOM 786 C C . ARG A 1 94 ? -21.273 8.664 34.623 1.00 70.38 94 ARG A C 1
ATOM 788 O O . ARG A 1 94 ? -21.175 8.724 35.844 1.00 70.38 94 ARG A O 1
ATOM 795 N N . LEU A 1 95 ? -21.894 9.607 33.906 1.00 62.94 95 LEU A N 1
ATOM 796 C CA . LEU A 1 95 ? -22.601 10.721 34.536 1.00 62.94 95 LEU A CA 1
ATOM 797 C C . LEU A 1 95 ? -23.836 10.195 35.295 1.00 62.94 95 LEU A C 1
ATOM 799 O O . LEU A 1 95 ? -24.606 9.414 34.725 1.00 62.94 95 LEU A O 1
ATOM 803 N N . PRO A 1 96 ? -24.042 10.608 36.562 1.00 63.41 96 PRO A N 1
ATOM 804 C CA . PRO A 1 96 ? -25.265 10.312 37.301 1.00 63.41 96 PRO A CA 1
ATOM 805 C C . PRO A 1 96 ? -26.487 10.763 36.499 1.00 63.41 96 PRO A C 1
ATOM 807 O O . PRO A 1 96 ? -26.477 11.830 35.889 1.00 63.41 96 PRO A O 1
ATOM 810 N N . LYS A 1 97 ? -27.540 9.941 36.477 1.00 59.94 97 LYS A N 1
ATOM 811 C CA . LYS A 1 97 ? -28.701 10.125 35.589 1.00 59.94 97 LYS A CA 1
ATOM 812 C C . LYS A 1 97 ? -29.614 11.293 35.983 1.00 59.94 97 LYS A C 1
ATOM 814 O O . LYS A 1 97 ? -30.607 11.522 35.304 1.00 59.94 97 LYS A O 1
ATOM 819 N N . ASP A 1 98 ? -29.278 12.010 37.049 1.00 61.78 98 ASP A N 1
ATOM 820 C CA . ASP A 1 98 ? -30.091 13.087 37.584 1.00 61.78 98 ASP A CA 1
ATOM 821 C C . ASP A 1 98 ? -29.193 14.168 38.198 1.00 61.78 98 ASP A C 1
ATOM 823 O O . ASP A 1 98 ? -28.631 14.001 39.279 1.00 61.78 98 ASP A O 1
ATOM 827 N N . SER A 1 99 ? -29.001 15.262 37.468 1.00 50.88 99 SER A N 1
ATOM 828 C CA . SER A 1 99 ? -28.629 16.557 38.038 1.00 50.88 99 SER A CA 1
ATOM 829 C C . SER A 1 99 ? -28.874 17.611 36.971 1.00 50.88 99 SER A C 1
ATOM 831 O O . SER A 1 99 ? -28.111 17.748 36.014 1.00 50.88 99 SER A O 1
ATOM 833 N N . ASN A 1 100 ? -29.978 18.326 37.125 1.00 54.34 100 ASN A N 1
ATOM 834 C CA . ASN A 1 100 ? -30.406 19.430 36.281 1.00 54.34 100 ASN A CA 1
ATOM 835 C C . ASN A 1 10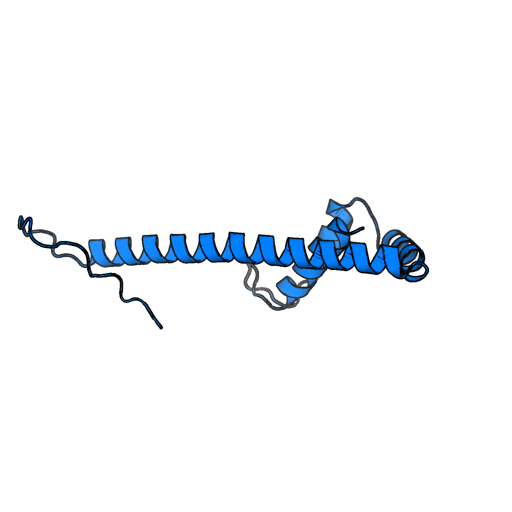0 ? -29.535 20.684 36.547 1.00 54.34 100 ASN A C 1
ATOM 837 O O . ASN A 1 100 ? -30.050 21.721 36.955 1.00 54.34 100 ASN A O 1
ATOM 841 N N . ASP A 1 101 ? -28.209 20.576 36.392 1.00 50.25 101 ASP A N 1
ATOM 842 C CA . ASP A 1 101 ? -27.255 21.663 36.654 1.00 50.25 101 ASP A CA 1
ATOM 843 C C . ASP A 1 101 ? -26.556 22.117 35.353 1.00 50.25 101 ASP A C 1
ATOM 845 O O . ASP A 1 101 ? -25.751 21.369 34.786 1.00 50.25 101 ASP A O 1
ATOM 849 N N . PRO A 1 102 ? -26.845 23.335 34.854 1.00 49.66 102 PRO A N 1
ATOM 850 C CA . PRO A 1 102 ? -26.299 23.850 33.600 1.00 49.66 102 PRO A CA 1
ATOM 851 C C . PRO A 1 102 ? -24.819 24.285 33.665 1.00 49.66 102 PRO A C 1
ATOM 853 O O . PRO A 1 102 ? -24.304 24.787 32.667 1.00 49.66 102 PRO A O 1
ATOM 856 N N . LYS A 1 103 ? -24.096 24.093 34.782 1.00 51.97 103 LYS A N 1
ATOM 857 C CA . LYS A 1 103 ? -22.676 24.489 34.926 1.00 51.97 103 LYS A CA 1
ATOM 858 C C . LYS A 1 103 ? -21.680 23.321 34.961 1.00 51.97 103 LYS A C 1
ATOM 860 O O . LYS A 1 103 ? -20.810 23.257 35.824 1.00 51.97 103 LYS A O 1
ATOM 865 N N . ARG A 1 104 ? -21.730 22.420 33.979 1.00 47.91 104 ARG A N 1
ATOM 866 C CA . ARG A 1 104 ? -20.607 21.508 33.669 1.00 47.91 104 ARG A CA 1
ATOM 867 C C . ARG A 1 104 ? -20.124 21.745 32.246 1.00 47.91 104 ARG A C 1
ATOM 869 O O . ARG A 1 104 ? -20.381 20.968 31.333 1.00 47.91 104 ARG A O 1
ATOM 876 N N . ILE A 1 105 ? -19.488 22.898 32.087 1.00 46.72 105 ILE A N 1
ATOM 877 C CA . ILE A 1 105 ? -18.774 23.311 30.883 1.00 46.72 105 ILE A CA 1
ATOM 878 C C . ILE A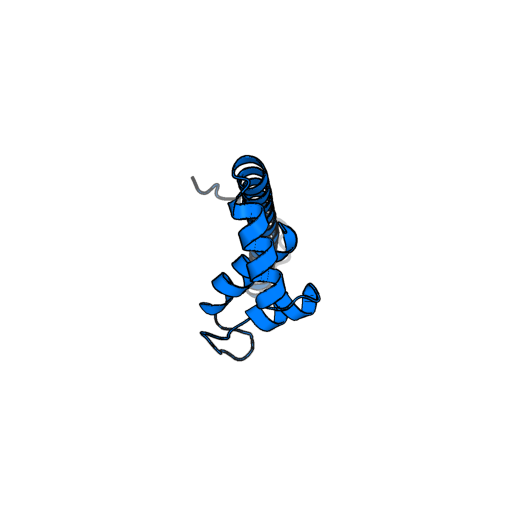 1 105 ? -17.538 22.406 30.760 1.00 46.72 105 ILE A C 1
ATOM 880 O O . ILE A 1 105 ? -16.942 22.035 31.768 1.00 46.72 105 ILE A O 1
ATOM 884 N N . TYR A 1 106 ? -17.278 21.974 29.529 1.00 48.09 106 TYR A N 1
ATOM 885 C CA . TYR A 1 106 ? -16.265 21.027 29.056 1.00 48.09 106 TYR A CA 1
ATOM 886 C C . TYR A 1 106 ? -14.946 21.019 29.853 1.00 48.09 106 TYR A C 1
ATOM 888 O O . TYR A 1 106 ? -14.486 22.090 30.241 1.00 48.09 106 TYR A O 1
ATOM 896 N N . PRO A 1 107 ? -14.304 19.850 30.067 1.00 45.72 107 PRO A N 1
ATOM 897 C CA . PRO A 1 107 ? -12.930 19.844 30.555 1.00 45.72 107 PRO A CA 1
ATOM 898 C C . PRO A 1 107 ? -12.053 20.547 29.514 1.00 45.72 107 PRO A C 1
ATOM 900 O O . PRO A 1 107 ? -12.127 20.211 28.330 1.00 45.72 107 PRO A O 1
ATOM 903 N N . GLU A 1 108 ? -11.306 21.556 29.962 1.00 50.94 108 GLU A N 1
ATOM 904 C CA . GLU A 1 108 ? -10.298 22.262 29.173 1.00 50.94 108 GLU A CA 1
ATOM 905 C C . GLU A 1 108 ? -9.380 21.230 28.512 1.00 50.94 108 GLU A C 1
ATOM 907 O O . GLU A 1 108 ? -8.936 20.276 29.152 1.00 50.94 108 GLU A O 1
ATOM 912 N N . GLU A 1 109 ? -9.185 21.374 27.202 1.00 45.12 109 GLU A N 1
ATOM 913 C CA . GLU A 1 109 ? -8.237 20.569 26.445 1.00 45.12 109 GLU A CA 1
ATOM 914 C C . GLU A 1 109 ? -6.847 20.818 27.048 1.00 45.12 109 GLU A C 1
ATOM 916 O O . GLU A 1 109 ? -6.279 21.893 26.869 1.00 45.12 109 GLU A O 1
ATOM 921 N N . GLU A 1 110 ? -6.319 19.857 27.813 1.00 43.78 110 GLU A N 1
ATOM 922 C CA . GLU A 1 110 ? -4.898 19.848 28.158 1.00 43.78 110 GLU A CA 1
ATOM 923 C C . GLU A 1 110 ? -4.122 19.664 26.847 1.00 43.78 110 GLU A C 1
ATOM 925 O O . GLU A 1 110 ? -4.174 18.608 26.212 1.00 43.78 110 GLU A O 1
ATOM 930 N N . GLU A 1 111 ? -3.465 20.737 26.402 1.00 43.38 111 GLU A N 1
ATOM 931 C CA . GLU A 1 111 ? -2.419 20.670 25.387 1.00 43.38 111 GLU A CA 1
ATOM 932 C C . GLU A 1 111 ? -1.257 19.846 25.954 1.00 43.38 111 GLU A C 1
ATOM 934 O O . GLU A 1 111 ? -0.481 20.323 26.784 1.00 43.38 111 GLU A O 1
ATOM 939 N N . ASP A 1 112 ? -1.146 18.593 25.514 1.00 41.09 112 ASP A N 1
ATOM 940 C CA . ASP A 1 112 ? 0.050 17.785 25.735 1.00 41.09 112 ASP A CA 1
ATOM 941 C C . ASP A 1 112 ? 1.209 18.365 24.896 1.00 41.09 112 ASP A C 1
ATOM 943 O O . ASP A 1 112 ? 1.182 18.316 23.660 1.00 41.09 112 ASP A O 1
ATOM 947 N N . PHE A 1 113 ? 2.194 18.939 25.597 1.00 37.38 113 PHE A N 1
ATOM 948 C CA . PHE A 1 113 ? 3.503 19.394 25.100 1.00 37.38 113 PHE A CA 1
ATOM 949 C C . PHE A 1 113 ? 4.419 18.238 24.670 1.00 37.38 113 PHE A C 1
ATOM 951 O O . PHE A 1 113 ? 4.402 17.174 25.333 1.00 37.38 113 PHE A O 1
#

Sequence (113 aa):
MADILTDMYIAEGARSVNNKNLERLVDYMPLVYEKHQIDSVQFAESNFYYNTRIDDYEAIYKMVDQRLKNLHTKYDTIIKKADSINRSKLYRKRLPKDSNDPKRIYPEEEEDF

Radius of gyration: 22.63 Å; chains: 1; bounding box: 48×39×54 Å

pLDDT: mean 86.13, std 17.46, range [37.38, 98.44]

Secondary structure (DSSP, 8-state):
-HHHHHHHHHHHHHTTS--TTS--S---HHHHHHHHT--HHHHHHHHHHHHT-HHHHHHHHHHHHHHHHHHHHHHHHHHHHHHHHHHHHHHHHHS-S----S-----------